Protein AF-G0R3N5-F1 (afdb_monomer_lite)

Secondary structure (DSSP, 8-state):
--HHHHHHHHHTT--GGGGSPPPHHHHHHHHHHHH--SS--HHHHHHHHHHHHHHHHHHHHHHHHHHHHHHHHHH--SS--------------------------HHHHHHHHHHHHHHHHHHHHHHHHHHHHHHHHHHHHHHHHHHHHHHHHHHHHHHHHHHHHHHHHHHHHHHTTT-

pLDDT: mean 74.97, std 17.12, range [34.03, 95.25]

Organism: Ichthyophthirius multifiliis (NCBI:txid5932)

Sequence (179 aa):
MSPKSIEACRRLGFRAYELKKKSNQDIIQMMRQKDNQANPDQETLQMFQAHLEERRGQKIIQVQNNNIQIFFSKNNKNKKKVFYLKKGFGFDQSIYTTSQMGSISLVEKEKNMFEKMKKRQEIEIEKMIEFEKITQAIRQQNEIKMQKAYEREQKRQLENKQLKIEVKKHQNIQKKKID

Radius of gyration: 32.5 Å; chains: 1; bounding box: 67×43×110 Å

Foldseek 3Di:
DDPVLQVLCVVVPHGPCLLDQDDLVRLCVVCCVPVVDNDDDPVRSVVSSVVSVVSSVVVVVVSVVVVVVVVVVVVPPPDDDDDPPPPDPDDDDDDDDPDDDPPPDPVNVVVVVVVVVVVVVVVVVVVVVVVVVVVVVVVVVVVVVVVVVVVVVVVVVVVVVVVVVVVVVVVVVVVVVVD

Structure (mmCIF, N/CA/C/O backbone):
data_AF-G0R3N5-F1
#
_entry.id   AF-G0R3N5-F1
#
loop_
_atom_site.group_PDB
_atom_site.id
_atom_site.type_symbol
_atom_site.label_atom_id
_atom_site.label_alt_id
_atom_site.label_comp_id
_atom_site.label_asym_id
_atom_site.label_entity_id
_atom_site.label_seq_id
_atom_site.pdbx_PDB_ins_code
_atom_site.Cartn_x
_atom_site.Cartn_y
_atom_site.Cartn_z
_atom_site.occupancy
_atom_site.B_iso_or_equiv
_atom_site.auth_seq_id
_atom_site.auth_comp_id
_atom_site.auth_asym_id
_atom_site.auth_atom_id
_atom_site.pdbx_PDB_model_num
ATOM 1 N N . MET A 1 1 ? -13.958 7.730 -13.236 1.00 64.81 1 MET A N 1
ATOM 2 C CA . MET A 1 1 ? -12.532 7.697 -13.648 1.00 64.81 1 MET A CA 1
ATOM 3 C C . MET A 1 1 ? -12.219 8.988 -14.366 1.00 64.81 1 MET A C 1
ATOM 5 O O . MET A 1 1 ? -13.097 9.487 -15.055 1.00 64.81 1 MET A O 1
ATOM 9 N N . SER A 1 2 ? -11.010 9.522 -14.206 1.00 73.00 2 SER A N 1
ATOM 10 C CA . SER A 1 2 ? -10.618 10.761 -14.880 1.00 73.00 2 SER A CA 1
ATOM 11 C C . SER A 1 2 ? -10.084 10.481 -16.295 1.00 73.00 2 SER A C 1
ATOM 13 O O . SER A 1 2 ? -9.563 9.392 -16.552 1.00 73.00 2 SER A O 1
ATOM 15 N N . PRO A 1 3 ? -10.132 11.454 -17.222 1.00 76.00 3 PRO A N 1
ATOM 16 C CA . PRO A 1 3 ? -9.546 11.304 -18.559 1.00 76.00 3 PRO A CA 1
ATOM 17 C C . PRO A 1 3 ? -8.058 10.921 -18.523 1.00 76.00 3 PRO A C 1
ATOM 19 O O . PRO A 1 3 ? -7.596 10.092 -19.305 1.00 76.00 3 PRO A O 1
ATOM 22 N N . LYS A 1 4 ? -7.313 11.451 -17.542 1.00 69.31 4 LYS A N 1
ATOM 23 C CA . LYS A 1 4 ? -5.898 11.114 -17.317 1.00 69.31 4 LYS A CA 1
ATOM 24 C C . LYS A 1 4 ? -5.702 9.640 -16.954 1.00 69.31 4 LYS A C 1
ATOM 26 O O . LYS A 1 4 ? -4.771 9.017 -17.456 1.00 69.31 4 LYS A O 1
ATOM 31 N N . SER A 1 5 ? -6.567 9.072 -16.109 1.00 69.12 5 SER A N 1
ATOM 32 C CA . SER A 1 5 ? -6.456 7.662 -15.722 1.00 69.12 5 SER A CA 1
ATOM 33 C C . SER A 1 5 ? -6.806 6.723 -16.880 1.00 69.12 5 SER A C 1
ATOM 35 O O . SER A 1 5 ? -6.214 5.657 -16.999 1.00 69.12 5 SER A O 1
ATOM 37 N N . ILE A 1 6 ? -7.731 7.126 -17.758 1.00 77.88 6 ILE A N 1
ATOM 38 C CA . ILE A 1 6 ? -8.110 6.360 -18.956 1.00 77.88 6 ILE A CA 1
ATOM 39 C C . ILE A 1 6 ? -6.959 6.330 -19.973 1.00 77.88 6 ILE A C 1
ATOM 41 O O . ILE A 1 6 ? -6.606 5.261 -20.468 1.00 77.88 6 ILE A O 1
ATOM 45 N N . GLU A 1 7 ? -6.323 7.473 -20.237 1.00 75.06 7 GLU A N 1
ATOM 46 C CA . GLU A 1 7 ? -5.175 7.548 -21.151 1.00 75.06 7 GLU A CA 1
ATOM 47 C C . GLU A 1 7 ? -3.963 6.759 -20.625 1.00 75.06 7 GLU A C 1
ATOM 49 O O . GLU A 1 7 ? -3.250 6.122 -21.401 1.00 75.06 7 GLU A O 1
ATOM 54 N N . ALA A 1 8 ? -3.755 6.736 -19.304 1.00 70.44 8 ALA A N 1
ATOM 55 C CA . ALA A 1 8 ? -2.741 5.886 -18.682 1.00 70.44 8 ALA A CA 1
ATOM 56 C C . ALA A 1 8 ? -3.020 4.392 -18.920 1.00 70.44 8 ALA A C 1
ATOM 58 O O . ALA A 1 8 ? -2.100 3.655 -19.258 1.00 70.44 8 ALA A O 1
ATOM 59 N N . CYS A 1 9 ? -4.283 3.954 -18.828 1.00 76.25 9 CYS A N 1
ATOM 60 C CA . CYS A 1 9 ? -4.658 2.573 -19.150 1.00 76.25 9 CYS A CA 1
ATOM 61 C C . CYS A 1 9 ? -4.348 2.226 -20.608 1.00 76.25 9 CYS A C 1
ATOM 63 O O . CYS A 1 9 ? -3.711 1.212 -20.892 1.00 76.25 9 CYS A O 1
ATOM 65 N N . ARG A 1 10 ? -4.728 3.123 -21.527 1.00 81.81 10 ARG A N 1
ATOM 66 C CA . ARG A 1 10 ? -4.521 2.947 -22.968 1.00 81.81 10 ARG A CA 1
ATOM 67 C C . ARG A 1 10 ? -3.047 2.745 -23.321 1.00 81.81 10 ARG A C 1
ATOM 69 O O . ARG A 1 10 ? -2.725 1.873 -24.120 1.00 81.81 10 ARG A O 1
ATOM 76 N N . ARG A 1 11 ? -2.148 3.517 -22.705 1.00 76.38 11 ARG A N 1
ATOM 77 C CA . ARG A 1 11 ? -0.692 3.426 -22.933 1.00 76.38 11 ARG A CA 1
ATOM 78 C C . ARG A 1 11 ? -0.078 2.111 -22.471 1.00 76.38 11 ARG A C 1
ATOM 80 O O . ARG A 1 11 ? 0.967 1.726 -22.980 1.00 76.38 11 ARG A O 1
ATOM 87 N N . LEU A 1 12 ? -0.715 1.449 -21.515 1.00 72.19 12 LEU A N 1
ATOM 88 C CA . LEU A 1 12 ? -0.227 0.218 -20.906 1.00 72.19 12 LEU A CA 1
ATOM 89 C C . LEU A 1 12 ? -0.907 -1.031 -21.466 1.00 72.19 12 LEU A C 1
ATOM 91 O O . LEU A 1 12 ? -0.634 -2.138 -21.016 1.00 72.19 12 LEU A O 1
ATOM 95 N N . GLY A 1 13 ? -1.763 -0.855 -22.475 1.00 75.81 13 GLY A N 1
ATOM 96 C CA . GLY A 1 13 ? -2.391 -1.957 -23.194 1.00 75.81 13 GLY A CA 1
ATOM 97 C C . GLY A 1 13 ? -3.554 -2.610 -22.453 1.00 75.81 13 GLY A C 1
ATOM 98 O O . GLY A 1 13 ? -3.981 -3.688 -22.853 1.00 75.81 13 GLY A O 1
ATOM 99 N N . PHE A 1 14 ? -4.094 -1.976 -21.409 1.00 80.75 14 PHE A N 1
ATOM 100 C CA . PHE A 1 14 ? -5.281 -2.466 -20.710 1.00 80.75 14 PHE A CA 1
ATOM 101 C C . PHE A 1 14 ? -6.452 -1.491 -20.800 1.00 80.75 14 PHE A C 1
ATOM 103 O O . PHE A 1 14 ? -6.312 -0.279 -20.977 1.00 80.75 14 PHE A O 1
ATOM 110 N N . ARG A 1 15 ? -7.657 -2.044 -20.702 1.00 82.56 15 ARG A N 1
ATOM 111 C CA . ARG A 1 15 ? -8.918 -1.317 -20.792 1.00 82.56 15 ARG A CA 1
ATOM 112 C C . ARG A 1 15 ? -9.326 -0.814 -19.412 1.00 82.56 15 ARG A C 1
ATOM 114 O O . ARG A 1 15 ? 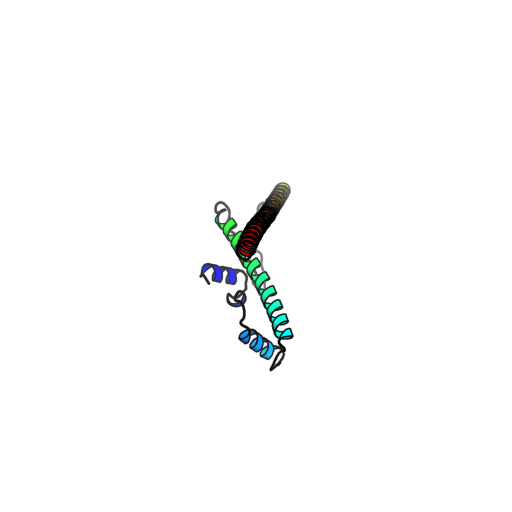-9.176 -1.497 -18.405 1.00 82.56 15 ARG A O 1
ATOM 121 N N . ALA A 1 16 ? -9.920 0.376 -19.359 1.00 80.88 16 ALA A N 1
ATOM 122 C CA . ALA A 1 16 ? -10.287 1.027 -18.099 1.00 80.88 16 ALA A CA 1
ATOM 123 C C . ALA A 1 16 ? -11.226 0.184 -17.208 1.00 80.88 16 ALA A C 1
ATOM 125 O O . ALA A 1 16 ? -11.174 0.282 -15.983 1.00 80.88 16 ALA A O 1
ATOM 126 N N . TYR A 1 17 ? -12.073 -0.673 -17.791 1.00 83.00 17 TYR A N 1
ATOM 127 C CA . TYR A 1 17 ? -12.949 -1.551 -17.010 1.00 83.00 17 TYR A CA 1
ATOM 128 C C . TYR A 1 17 ? -12.195 -2.652 -16.253 1.00 83.00 17 TYR A C 1
ATOM 130 O O . TYR A 1 17 ? -12.759 -3.224 -15.327 1.00 83.00 17 TYR A O 1
ATOM 138 N N . GLU A 1 18 ? -10.947 -2.959 -16.619 1.00 79.88 18 GLU A N 1
ATOM 139 C CA . GLU A 1 18 ? -10.138 -3.998 -15.968 1.00 79.88 18 GLU A CA 1
ATOM 140 C C . GLU A 1 18 ? -9.604 -3.562 -14.600 1.00 79.88 18 GLU A C 1
ATOM 142 O O . GLU A 1 18 ? -9.180 -4.399 -13.811 1.00 79.88 18 GLU A O 1
ATOM 147 N N . LEU A 1 19 ? -9.646 -2.261 -14.303 1.00 81.31 19 LEU A N 1
ATOM 148 C CA . LEU A 1 19 ? -9.305 -1.712 -12.987 1.00 81.31 19 LEU A CA 1
ATOM 149 C C . LEU A 1 19 ? -10.533 -1.570 -12.078 1.00 81.31 19 LEU A C 1
ATOM 151 O O . LEU A 1 19 ? -10.404 -1.299 -10.879 1.00 81.31 19 LEU A O 1
ATOM 155 N N . LYS A 1 20 ? -11.739 -1.719 -12.639 1.00 84.12 20 LYS A N 1
ATOM 156 C CA . LYS A 1 20 ? -12.978 -1.682 -11.864 1.00 84.12 20 LYS A CA 1
ATOM 157 C C . LYS A 1 20 ? -13.183 -3.028 -11.180 1.00 84.12 20 LYS A C 1
ATOM 159 O O . LYS A 1 20 ? -13.025 -4.076 -11.802 1.00 84.12 20 LYS A O 1
ATOM 164 N N . LYS A 1 21 ? -13.561 -2.975 -9.903 1.00 86.44 21 LYS A N 1
ATOM 165 C CA . LYS A 1 21 ? -14.036 -4.146 -9.168 1.00 86.44 21 LYS A CA 1
ATOM 166 C C . LYS A 1 21 ? -15.259 -4.719 -9.885 1.00 86.44 21 LYS A C 1
ATOM 168 O O . LYS A 1 21 ? -16.131 -3.957 -10.305 1.00 86.44 21 LYS A O 1
ATOM 173 N N . LYS A 1 22 ? -15.286 -6.039 -10.055 1.00 87.06 22 LYS A N 1
ATOM 174 C CA . LYS A 1 22 ? -16.423 -6.758 -10.636 1.00 87.06 22 LYS A CA 1
ATOM 175 C C . LYS A 1 22 ? -17.469 -7.014 -9.561 1.00 87.06 22 LYS A C 1
ATOM 177 O O . LYS A 1 22 ? -17.114 -7.293 -8.414 1.00 87.06 22 LYS A O 1
ATOM 182 N N . SER A 1 23 ? -18.740 -6.874 -9.923 1.00 88.00 23 SER A N 1
ATOM 183 C CA . SER A 1 23 ? -19.834 -7.243 -9.029 1.00 88.00 23 SER A CA 1
ATOM 184 C C . SER A 1 23 ? -19.968 -8.765 -8.960 1.00 88.00 23 SER A C 1
ATOM 186 O O . SER A 1 23 ? -19.518 -9.474 -9.860 1.00 88.00 23 SER A O 1
ATOM 188 N N . ASN A 1 24 ? -20.619 -9.280 -7.916 1.00 84.00 24 ASN A N 1
ATOM 189 C CA . ASN A 1 24 ? -20.866 -10.719 -7.810 1.00 84.00 24 ASN A CA 1
ATOM 190 C C . ASN A 1 24 ? -21.720 -11.232 -8.984 1.00 84.00 24 ASN A C 1
ATOM 192 O O . ASN A 1 24 ? -21.485 -12.334 -9.464 1.00 84.00 24 ASN A O 1
ATOM 196 N N . GLN A 1 25 ? -22.646 -10.417 -9.502 1.00 86.00 25 GLN A N 1
ATOM 197 C CA . GLN A 1 25 ? -23.442 -10.757 -10.686 1.00 86.00 25 GLN A CA 1
ATOM 198 C C . GLN A 1 25 ? -22.573 -10.894 -11.944 1.00 86.00 25 GLN A C 1
ATOM 200 O O . GLN A 1 25 ? -22.713 -11.876 -12.672 1.00 86.00 25 GLN A O 1
ATOM 205 N N . ASP A 1 26 ? -21.624 -9.974 -12.157 1.00 86.31 26 ASP A N 1
ATOM 206 C CA . ASP A 1 26 ? -20.674 -10.066 -13.276 1.00 86.31 26 ASP A CA 1
ATOM 207 C C . ASP A 1 26 ? -19.811 -11.329 -13.169 1.00 86.31 26 ASP A C 1
ATOM 209 O O . ASP A 1 26 ? -19.530 -11.982 -14.171 1.00 86.31 26 ASP A O 1
ATOM 213 N N . ILE A 1 27 ? -19.385 -11.676 -11.951 1.00 85.06 27 ILE A N 1
ATOM 214 C CA . ILE A 1 27 ? -18.553 -12.855 -11.687 1.00 85.06 27 ILE A CA 1
ATOM 215 C C . ILE A 1 27 ? -19.330 -14.136 -12.003 1.00 85.06 27 ILE A C 1
ATOM 217 O O . ILE A 1 27 ? -18.820 -14.981 -12.735 1.00 85.06 27 ILE A O 1
ATOM 221 N N . ILE A 1 28 ? -20.579 -14.246 -11.542 1.00 85.25 28 ILE A N 1
ATOM 222 C CA . ILE A 1 28 ? -21.460 -15.384 -11.853 1.00 85.25 28 ILE A CA 1
ATOM 223 C C . ILE A 1 28 ? -21.659 -15.506 -13.365 1.00 85.25 28 ILE A C 1
ATOM 225 O O . ILE A 1 28 ? -21.568 -16.601 -13.915 1.00 85.25 28 ILE A O 1
ATOM 229 N N . GLN A 1 29 ? -21.886 -14.390 -14.062 1.00 85.94 29 GLN A N 1
ATOM 230 C CA . GLN A 1 29 ? -22.050 -14.395 -15.515 1.00 85.94 29 GLN A CA 1
ATOM 231 C C . GLN A 1 29 ? -20.768 -14.831 -16.241 1.00 85.94 29 GLN A C 1
ATOM 233 O O . GLN A 1 29 ? -20.837 -15.608 -17.192 1.00 85.94 29 GLN A O 1
ATOM 238 N N . MET A 1 30 ? -19.597 -14.384 -15.780 1.00 83.88 30 MET A N 1
ATOM 239 C CA . MET A 1 30 ? -18.304 -14.800 -16.331 1.00 83.88 30 MET A CA 1
ATOM 240 C C . MET A 1 30 ? -18.031 -16.293 -16.111 1.00 83.88 30 MET A C 1
ATOM 242 O O . MET A 1 30 ? -17.522 -16.947 -17.019 1.00 83.88 30 MET A O 1
ATOM 246 N N . MET A 1 31 ? -18.380 -16.837 -14.942 1.00 81.56 31 MET A N 1
ATOM 247 C CA . MET A 1 31 ? -18.241 -18.269 -14.642 1.00 81.56 31 MET A CA 1
ATOM 248 C C . MET A 1 31 ? -19.206 -19.115 -15.477 1.00 81.56 31 MET A C 1
ATOM 250 O O . MET A 1 31 ? -18.799 -20.123 -16.048 1.00 81.56 31 MET A O 1
ATOM 254 N N . ARG A 1 32 ? -20.453 -18.655 -15.656 1.00 84.12 32 ARG A N 1
ATOM 255 C CA . ARG A 1 32 ? -21.426 -19.282 -16.566 1.00 84.12 32 ARG A CA 1
ATOM 256 C C . ARG A 1 32 ? -20.914 -19.349 -18.004 1.00 84.12 32 ARG A C 1
ATOM 258 O O . ARG A 1 32 ? -21.099 -20.362 -18.659 1.00 84.12 32 ARG A O 1
ATOM 265 N N . GLN A 1 33 ? -20.266 -18.289 -18.489 1.00 80.94 33 GLN A N 1
ATOM 266 C CA . GLN A 1 33 ? -19.740 -18.228 -19.858 1.00 80.94 33 GLN A CA 1
ATOM 267 C C . GLN A 1 33 ? -18.476 -19.067 -20.076 1.00 80.94 33 GLN A C 1
ATOM 269 O O . GLN A 1 33 ? -18.242 -19.516 -21.194 1.00 80.94 33 GLN A O 1
ATOM 274 N N . LYS A 1 34 ? -17.636 -19.231 -19.048 1.00 78.31 34 LYS A N 1
ATOM 275 C CA . LYS A 1 34 ? -16.376 -19.979 -19.154 1.00 78.31 34 LYS A CA 1
ATOM 276 C C . LYS A 1 34 ? -16.535 -21.468 -18.884 1.00 78.31 34 LYS A C 1
ATOM 278 O O . LYS A 1 34 ? -16.012 -22.269 -19.648 1.00 78.31 34 LYS A O 1
ATOM 283 N N . ASP A 1 35 ? -17.242 -21.802 -17.811 1.00 74.19 35 ASP A N 1
ATOM 284 C CA . ASP A 1 35 ? -17.246 -23.149 -17.239 1.00 74.19 35 ASP A CA 1
ATOM 285 C C . ASP A 1 35 ? -18.640 -23.797 -17.300 1.00 74.19 35 ASP A C 1
ATOM 287 O O . ASP A 1 35 ? -18.846 -24.873 -16.748 1.00 74.19 35 ASP A O 1
ATOM 291 N N . ASN A 1 36 ? -19.621 -23.141 -17.945 1.00 75.88 36 ASN A N 1
ATOM 292 C CA . ASN A 1 36 ? -21.027 -23.568 -18.018 1.00 75.88 36 ASN A CA 1
ATOM 293 C C . ASN A 1 36 ? -21.669 -23.873 -16.648 1.00 75.88 36 ASN A C 1
ATOM 295 O O . ASN A 1 36 ? -22.704 -24.535 -16.568 1.00 75.88 36 ASN A O 1
ATOM 299 N N . GLN A 1 37 ? -21.096 -23.364 -15.552 1.00 69.88 37 GLN A N 1
ATOM 300 C CA . GLN A 1 37 ? -21.645 -23.554 -14.214 1.00 69.88 37 GLN A CA 1
ATOM 301 C C . GLN A 1 37 ? -22.863 -22.656 -14.008 1.00 69.88 37 GLN A C 1
ATOM 303 O O . GLN A 1 37 ? -22.738 -21.445 -13.830 1.00 69.88 37 GLN A O 1
ATOM 308 N N . ALA A 1 38 ? -24.057 -23.251 -14.010 1.00 67.06 38 ALA A N 1
ATOM 309 C CA . ALA A 1 38 ? -25.304 -22.519 -13.820 1.00 67.06 38 ALA A CA 1
ATOM 310 C C . ALA A 1 38 ? -25.395 -21.877 -12.422 1.00 67.06 38 ALA A C 1
ATOM 312 O O . ALA A 1 38 ? -25.830 -20.729 -12.318 1.00 67.06 38 ALA A O 1
ATOM 313 N N . ASN A 1 39 ? -24.926 -22.566 -11.377 1.00 75.69 39 ASN A N 1
ATOM 314 C CA . ASN A 1 39 ? -24.974 -22.114 -9.984 1.00 75.69 39 ASN A CA 1
ATOM 315 C C . ASN A 1 39 ? -23.648 -22.448 -9.273 1.00 75.69 39 ASN A C 1
ATOM 317 O O . ASN A 1 39 ? -23.505 -23.565 -8.788 1.00 75.69 39 ASN A O 1
ATOM 321 N N . PRO A 1 40 ? -22.664 -21.531 -9.257 1.00 75.00 40 PRO A N 1
ATOM 322 C CA . PRO A 1 40 ? -21.420 -21.747 -8.525 1.00 75.00 40 PRO A CA 1
ATOM 323 C C . PRO A 1 40 ? -21.660 -21.664 -7.012 1.00 75.00 40 PRO A C 1
ATOM 325 O O . PRO A 1 40 ? -22.367 -20.766 -6.543 1.00 75.00 40 PRO A O 1
ATOM 328 N N . ASP A 1 41 ? -21.032 -22.564 -6.257 1.00 83.75 41 ASP A N 1
ATOM 329 C CA . ASP A 1 41 ? -21.070 -22.542 -4.796 1.00 83.75 41 ASP A CA 1
ATOM 330 C C . ASP A 1 41 ? -20.420 -21.264 -4.244 1.00 83.75 41 ASP A C 1
ATOM 332 O O . ASP A 1 41 ? -19.543 -20.647 -4.862 1.00 83.75 41 ASP A O 1
ATOM 336 N N . GLN A 1 42 ? -20.842 -20.854 -3.044 1.00 83.12 42 GLN A N 1
ATOM 337 C CA . GLN A 1 42 ? -20.391 -19.607 -2.419 1.00 83.12 42 GLN A CA 1
ATOM 338 C C . GLN A 1 42 ? -18.867 -19.564 -2.217 1.00 83.12 42 GLN A C 1
ATOM 340 O O . GLN A 1 42 ? -18.262 -18.498 -2.344 1.00 83.12 42 GLN A O 1
ATOM 345 N N . GLU A 1 43 ? -18.241 -20.708 -1.943 1.00 85.31 43 GLU A N 1
ATOM 346 C CA . GLU A 1 43 ? -16.790 -20.829 -1.786 1.00 85.31 43 GLU A CA 1
ATOM 347 C C . GLU A 1 43 ? -16.053 -20.639 -3.121 1.00 85.31 43 GLU A C 1
ATOM 349 O O . GLU A 1 43 ? -15.094 -19.868 -3.209 1.00 85.31 43 GLU A O 1
ATOM 354 N N . THR A 1 44 ? -16.553 -21.247 -4.202 1.00 83.12 44 THR A N 1
ATOM 355 C CA . THR A 1 44 ? -16.001 -21.074 -5.553 1.00 83.12 44 THR A CA 1
ATOM 356 C C . THR A 1 44 ? -16.105 -19.621 -6.009 1.00 83.12 44 THR A C 1
ATOM 358 O O . THR A 1 44 ? -15.159 -19.071 -6.578 1.00 83.12 44 THR A O 1
ATOM 361 N N . LEU A 1 45 ? -17.226 -18.965 -5.700 1.00 82.94 45 LEU A N 1
ATOM 362 C CA . LEU A 1 45 ? -17.437 -17.554 -6.001 1.00 82.94 45 LEU A CA 1
ATOM 363 C C . LEU A 1 45 ? -16.429 -16.654 -5.270 1.00 82.94 45 LEU A C 1
ATOM 365 O O . LEU A 1 45 ? -15.880 -15.729 -5.873 1.00 82.94 45 LEU A O 1
ATOM 369 N N . GLN A 1 46 ? -16.143 -16.941 -3.996 1.00 84.88 46 GLN A N 1
ATOM 370 C CA . GLN A 1 46 ? -15.148 -16.204 -3.213 1.00 84.88 46 GLN A CA 1
ATOM 371 C C . GLN A 1 46 ? -13.726 -16.406 -3.741 1.00 84.88 46 GLN A C 1
ATOM 373 O O . GLN A 1 46 ? -12.997 -15.425 -3.899 1.00 84.88 46 GLN A O 1
ATOM 378 N N . MET A 1 47 ? -13.337 -17.640 -4.078 1.00 84.62 47 MET A N 1
ATOM 379 C CA . MET A 1 47 ? -12.023 -17.917 -4.672 1.00 84.62 47 MET A CA 1
ATOM 380 C C . MET A 1 47 ? -11.835 -17.180 -6.001 1.00 84.62 47 MET A C 1
ATOM 382 O O . MET A 1 47 ? -10.810 -16.532 -6.228 1.00 84.62 47 MET A O 1
ATOM 386 N N . PHE A 1 48 ? -12.845 -17.219 -6.872 1.00 85.94 48 PHE A N 1
ATOM 387 C CA . PHE A 1 48 ? -12.783 -16.545 -8.165 1.00 85.94 48 PHE A CA 1
ATOM 388 C C . PHE A 1 48 ? -12.748 -15.020 -8.007 1.00 85.94 48 PHE A C 1
ATOM 390 O O . PHE A 1 48 ? -12.000 -14.326 -8.700 1.00 85.94 48 PHE A O 1
ATOM 397 N N . GLN A 1 49 ? -13.508 -14.488 -7.047 1.00 86.88 49 GLN A N 1
ATOM 398 C CA . GLN A 1 49 ? -13.466 -13.077 -6.685 1.00 86.88 49 GLN A CA 1
ATOM 399 C C . GLN A 1 49 ? -12.080 -12.658 -6.179 1.00 86.88 49 GLN A C 1
ATOM 401 O O . GLN A 1 49 ? -11.567 -11.630 -6.622 1.00 86.88 49 GLN A O 1
ATOM 406 N N . ALA A 1 50 ? -11.458 -13.450 -5.303 1.00 83.94 50 ALA A N 1
ATOM 407 C CA . ALA A 1 50 ? -10.117 -13.187 -4.789 1.00 83.94 50 ALA A CA 1
ATOM 408 C C . ALA A 1 50 ? -9.076 -13.157 -5.919 1.00 83.94 50 ALA A C 1
ATOM 410 O O . ALA A 1 50 ? -8.298 -12.208 -6.011 1.00 83.94 50 ALA A O 1
ATOM 411 N N . HIS A 1 51 ? -9.128 -14.118 -6.845 1.00 87.75 51 HIS A N 1
ATOM 412 C CA . HIS A 1 51 ? -8.234 -14.154 -8.004 1.00 87.75 51 HIS A CA 1
ATOM 413 C C . HIS A 1 51 ? -8.397 -12.927 -8.923 1.00 87.75 51 HIS A C 1
ATOM 415 O O . HIS A 1 51 ? -7.419 -12.340 -9.400 1.00 87.75 51 HIS A O 1
ATOM 421 N N . LEU A 1 52 ? -9.641 -12.501 -9.173 1.00 86.75 52 LEU A N 1
ATOM 422 C CA . LEU A 1 52 ? -9.914 -11.302 -9.968 1.00 86.75 52 LEU A CA 1
ATOM 423 C C . LEU A 1 52 ? -9.431 -10.026 -9.267 1.00 86.75 52 LEU A C 1
ATOM 425 O O . LEU A 1 52 ? -8.891 -9.138 -9.933 1.00 86.75 52 LEU A O 1
ATOM 429 N N . GLU A 1 53 ? -9.589 -9.932 -7.946 1.00 86.06 53 GLU A N 1
ATOM 430 C CA . GLU A 1 53 ? -9.077 -8.815 -7.145 1.00 86.06 53 GLU A CA 1
ATOM 431 C C . GLU A 1 53 ? -7.547 -8.773 -7.121 1.00 86.06 53 GLU A C 1
ATOM 433 O O . GLU A 1 53 ? -6.967 -7.696 -7.270 1.00 86.06 53 GLU A O 1
ATOM 438 N N . GLU A 1 54 ? -6.882 -9.924 -7.038 1.00 87.12 54 GLU A N 1
ATOM 439 C CA . GLU A 1 54 ? -5.424 -10.018 -7.112 1.00 87.12 54 GLU A CA 1
ATOM 440 C C . GLU A 1 54 ? -4.901 -9.512 -8.467 1.00 87.12 54 GLU A C 1
ATOM 442 O O . GLU A 1 54 ? -4.060 -8.606 -8.525 1.00 87.12 54 GLU A O 1
ATOM 447 N N . ARG A 1 55 ? -5.464 -10.003 -9.584 1.00 85.12 55 ARG A N 1
ATOM 448 C CA . ARG A 1 55 ? -5.105 -9.523 -10.933 1.00 85.12 55 ARG A CA 1
ATOM 449 C C . ARG A 1 55 ? -5.395 -8.034 -11.114 1.00 85.12 55 ARG A C 1
ATOM 451 O O . ARG A 1 55 ? -4.640 -7.336 -11.798 1.00 85.12 55 ARG A O 1
ATOM 458 N N . ARG A 1 56 ? -6.484 -7.534 -10.525 1.00 85.69 56 ARG A N 1
ATOM 459 C CA . ARG A 1 56 ? -6.830 -6.106 -10.533 1.00 85.69 56 ARG A CA 1
ATOM 460 C C . ARG A 1 56 ? -5.784 -5.290 -9.777 1.00 85.69 56 ARG A C 1
ATOM 462 O O . ARG A 1 56 ? -5.330 -4.272 -10.299 1.00 85.69 56 ARG A O 1
ATOM 469 N N . GLY A 1 57 ? -5.362 -5.753 -8.601 1.00 83.50 57 GLY A N 1
ATOM 470 C CA . GLY A 1 57 ? -4.314 -5.131 -7.792 1.00 83.50 57 GLY A CA 1
ATOM 471 C C . GLY A 1 57 ? -2.994 -5.003 -8.552 1.00 83.50 57 GLY A C 1
ATOM 472 O O . GLY A 1 57 ? -2.443 -3.905 -8.647 1.00 83.50 57 GLY A O 1
ATOM 473 N N . GLN A 1 58 ? -2.544 -6.081 -9.201 1.00 83.56 58 GLN A N 1
ATOM 474 C CA . GLN A 1 58 ? -1.330 -6.071 -10.027 1.00 83.56 58 GLN A CA 1
ATOM 475 C C . GLN A 1 58 ? -1.398 -5.019 -11.148 1.00 83.56 58 GLN A C 1
ATOM 477 O O . GLN A 1 58 ? -0.450 -4.259 -11.356 1.00 83.56 58 GLN A O 1
ATOM 482 N N . LYS A 1 59 ? -2.539 -4.915 -11.842 1.00 81.31 59 LYS A N 1
ATOM 483 C CA . LYS A 1 59 ? -2.743 -3.912 -12.903 1.00 81.31 59 LYS A CA 1
ATOM 484 C C . LYS A 1 59 ? -2.769 -2.482 -12.360 1.00 81.31 59 LYS A C 1
ATOM 486 O O . LYS A 1 59 ? -2.194 -1.590 -12.980 1.00 81.31 59 LYS A O 1
ATOM 491 N N . ILE A 1 60 ? -3.387 -2.246 -11.200 1.00 81.06 60 ILE A N 1
ATOM 492 C CA . ILE A 1 60 ? -3.391 -0.926 -10.546 1.00 81.06 60 ILE A CA 1
ATOM 493 C C . ILE A 1 60 ? -1.960 -0.485 -10.216 1.00 81.06 60 ILE A C 1
ATOM 495 O O . ILE A 1 60 ? -1.586 0.648 -10.524 1.00 81.06 60 ILE A O 1
ATOM 499 N N . ILE A 1 61 ? -1.141 -1.386 -9.668 1.00 80.75 61 ILE A N 1
ATOM 500 C CA . ILE A 1 61 ? 0.268 -1.110 -9.354 1.00 80.75 61 ILE A CA 1
ATOM 501 C C . ILE A 1 61 ? 1.049 -0.760 -10.630 1.00 80.75 61 ILE A C 1
ATOM 503 O O . ILE A 1 61 ? 1.803 0.214 -10.655 1.00 80.75 61 ILE A O 1
ATOM 507 N N . GLN A 1 62 ? 0.822 -1.484 -11.732 1.00 75.44 62 GLN A N 1
ATOM 508 C CA . GLN A 1 62 ? 1.437 -1.168 -13.027 1.00 75.44 62 GLN A CA 1
ATOM 509 C C . GLN A 1 62 ? 1.045 0.227 -13.544 1.00 75.44 62 GLN A C 1
ATOM 511 O O . GLN A 1 62 ? 1.904 0.942 -14.067 1.00 75.44 62 GLN A O 1
ATOM 516 N N . VAL A 1 63 ? -0.215 0.652 -13.375 1.00 75.94 63 VAL A N 1
ATOM 517 C CA . VAL A 1 63 ? -0.651 2.025 -13.708 1.00 75.94 63 VAL A CA 1
ATOM 518 C C . VAL A 1 63 ? 0.082 3.058 -12.873 1.00 75.94 63 VAL A C 1
ATOM 520 O O . VAL A 1 63 ? 0.574 4.049 -13.412 1.00 75.94 63 VAL A O 1
ATOM 523 N N . GLN A 1 64 ? 0.130 2.849 -11.559 1.00 74.94 64 GLN A N 1
ATOM 524 C CA . GLN A 1 64 ? 0.746 3.787 -10.627 1.00 74.94 64 GLN A CA 1
ATOM 525 C C . GLN A 1 64 ? 2.235 3.954 -10.934 1.00 74.94 64 GLN A C 1
ATOM 527 O O . GLN A 1 64 ? 2.685 5.081 -11.134 1.00 74.94 64 GLN A O 1
ATOM 532 N N . ASN A 1 65 ? 2.966 2.853 -11.114 1.00 71.56 65 ASN A N 1
ATOM 533 C CA . ASN A 1 65 ? 4.389 2.877 -11.455 1.00 71.56 65 ASN A CA 1
ATOM 534 C C . ASN A 1 65 ? 4.675 3.622 -12.768 1.00 71.56 65 ASN A C 1
ATOM 536 O O . ASN A 1 65 ? 5.629 4.394 -12.855 1.00 71.56 65 ASN A O 1
ATOM 540 N N . ASN A 1 66 ? 3.832 3.450 -13.787 1.00 66.56 66 ASN A N 1
ATOM 541 C CA . ASN A 1 66 ? 3.994 4.164 -15.054 1.00 66.56 66 ASN A CA 1
ATOM 542 C C . ASN A 1 66 ? 3.612 5.642 -14.963 1.00 66.56 66 ASN A C 1
ATOM 544 O O . ASN A 1 66 ? 4.274 6.483 -15.569 1.00 66.56 66 ASN A O 1
ATOM 548 N N . ASN A 1 67 ? 2.588 5.990 -14.185 1.00 63.50 67 ASN A N 1
ATOM 549 C CA . ASN A 1 67 ? 2.261 7.391 -13.924 1.00 63.50 67 ASN A CA 1
ATOM 550 C C . ASN A 1 67 ? 3.401 8.100 -13.188 1.00 63.50 67 ASN A C 1
ATOM 552 O O . ASN A 1 67 ? 3.715 9.239 -13.529 1.00 63.50 67 ASN A O 1
ATOM 556 N N . ILE A 1 68 ? 4.057 7.410 -12.253 1.00 60.34 68 ILE A N 1
ATOM 557 C CA . ILE A 1 68 ? 5.253 7.892 -11.560 1.00 60.34 68 ILE A CA 1
ATOM 558 C C . ILE A 1 68 ? 6.402 8.103 -12.564 1.00 60.34 68 ILE A C 1
ATOM 560 O O . ILE A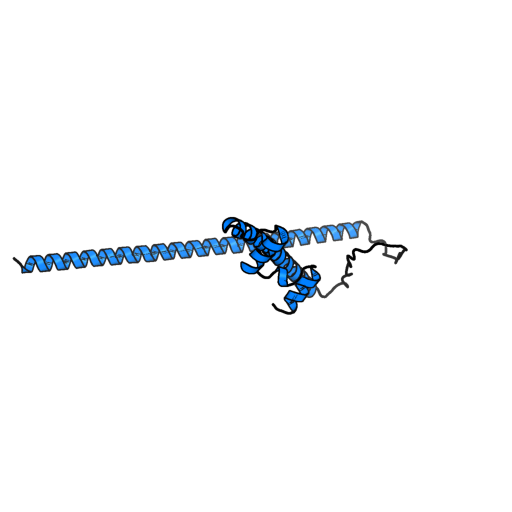 1 68 ? 6.960 9.199 -12.624 1.00 60.34 68 ILE A O 1
ATOM 564 N N . GLN A 1 69 ? 6.699 7.134 -13.440 1.00 59.31 69 GLN A N 1
ATOM 565 C CA . GLN A 1 69 ? 7.716 7.310 -14.494 1.00 59.31 69 GLN A CA 1
ATOM 566 C C . GLN A 1 69 ? 7.408 8.485 -15.438 1.00 59.31 69 GLN A C 1
ATOM 568 O O . GLN A 1 69 ? 8.301 9.262 -15.778 1.00 59.31 69 GLN A O 1
ATOM 573 N N . ILE A 1 70 ? 6.147 8.656 -15.848 1.00 58.22 70 ILE A N 1
ATOM 574 C CA . ILE A 1 70 ? 5.725 9.765 -16.715 1.00 58.22 70 ILE A CA 1
ATOM 575 C C . ILE A 1 70 ? 5.831 11.110 -15.983 1.00 58.22 70 ILE A C 1
ATOM 577 O O . ILE A 1 70 ? 6.208 12.105 -16.603 1.00 58.22 70 ILE A O 1
ATOM 581 N N . PHE A 1 71 ? 5.506 11.162 -14.689 1.00 55.84 71 PHE A N 1
ATOM 582 C CA . PHE A 1 71 ? 5.639 12.365 -13.867 1.00 55.84 71 PHE A CA 1
ATOM 583 C C . PHE A 1 71 ? 7.107 12.804 -13.767 1.00 55.84 71 PHE A C 1
ATOM 585 O O . PHE A 1 71 ? 7.429 13.947 -14.098 1.00 55.84 71 PHE A O 1
ATOM 592 N N . PHE A 1 72 ? 8.017 11.874 -13.466 1.00 49.66 72 PHE A N 1
ATOM 593 C CA . PHE A 1 72 ? 9.457 12.146 -13.446 1.00 49.66 72 PHE A CA 1
ATOM 594 C C . PHE A 1 72 ? 10.025 12.493 -14.832 1.00 49.66 72 PHE A C 1
ATOM 596 O O . PHE A 1 72 ? 10.874 13.377 -14.953 1.00 49.66 72 PHE A O 1
ATOM 603 N N . SER A 1 73 ? 9.513 11.883 -15.907 1.00 50.59 73 SER A N 1
ATOM 604 C CA . SER A 1 73 ? 9.907 12.225 -17.281 1.00 50.59 73 SER A CA 1
ATOM 605 C C . SER A 1 73 ? 9.415 13.610 -17.723 1.00 50.59 73 SER A C 1
ATOM 607 O O . SER A 1 73 ? 10.056 14.232 -18.567 1.00 50.59 73 SER A O 1
ATOM 609 N N . LYS A 1 74 ? 8.296 14.112 -17.181 1.00 50.47 74 LYS A N 1
ATOM 610 C CA . LYS A 1 74 ? 7.760 15.447 -17.500 1.00 50.47 74 LYS A CA 1
ATOM 611 C C . LYS A 1 74 ? 8.431 16.579 -16.720 1.00 50.47 74 LYS A C 1
ATOM 613 O O . LYS A 1 74 ? 8.440 17.695 -17.234 1.00 50.47 74 LYS A O 1
ATOM 618 N N . ASN A 1 75 ? 9.005 16.298 -15.550 1.00 47.41 75 ASN A N 1
ATOM 619 C CA . ASN A 1 75 ? 9.798 17.272 -14.791 1.00 47.41 75 ASN A CA 1
ATOM 620 C C . ASN A 1 75 ? 11.247 17.388 -15.306 1.00 47.41 75 ASN A C 1
ATOM 622 O O . ASN A 1 75 ? 11.874 18.424 -15.133 1.00 47.41 75 ASN A O 1
ATOM 626 N N . ASN A 1 76 ? 11.747 16.393 -16.049 1.00 47.12 76 ASN A N 1
ATOM 627 C CA . ASN A 1 76 ? 13.041 16.435 -16.747 1.00 47.12 76 ASN A CA 1
ATOM 628 C C . ASN A 1 76 ? 12.930 16.959 -18.194 1.00 47.12 76 ASN A C 1
ATOM 630 O O . ASN A 1 76 ? 13.478 16.390 -19.138 1.00 47.12 76 ASN A O 1
ATOM 634 N N . LYS A 1 77 ? 12.215 18.069 -18.399 1.00 47.53 77 LYS A N 1
ATOM 635 C CA . LYS A 1 77 ? 11.998 18.670 -19.731 1.00 47.53 77 LYS A CA 1
ATOM 636 C C . LYS A 1 77 ? 13.187 19.434 -20.319 1.00 47.53 77 LYS A C 1
ATOM 638 O O . LYS A 1 77 ? 13.020 20.098 -21.330 1.00 47.53 77 LYS A O 1
ATOM 643 N N . ASN A 1 78 ? 14.390 19.258 -19.783 1.00 43.97 78 ASN A N 1
ATOM 644 C CA . ASN A 1 78 ? 15.622 19.661 -20.452 1.00 43.97 78 ASN A CA 1
ATOM 645 C C . ASN A 1 78 ? 16.512 18.439 -20.659 1.00 43.97 78 ASN A C 1
ATOM 647 O O . ASN A 1 78 ? 17.509 18.278 -19.961 1.00 43.97 78 ASN A O 1
ATOM 651 N N . LYS A 1 79 ? 16.140 17.576 -21.612 1.00 46.50 79 LYS A N 1
ATOM 652 C CA . LYS A 1 79 ? 17.033 16.991 -22.632 1.00 46.50 79 LYS A CA 1
ATOM 653 C C . LYS A 1 79 ? 16.389 15.755 -23.272 1.00 46.50 79 LYS A C 1
ATOM 655 O O . LYS A 1 79 ? 16.154 14.744 -22.625 1.00 46.50 79 LYS A O 1
ATOM 660 N N . LYS A 1 80 ? 16.278 15.852 -24.600 1.00 44.50 80 LYS A N 1
ATOM 661 C CA . LYS A 1 80 ? 16.153 14.781 -25.602 1.00 44.50 80 LYS A CA 1
ATOM 662 C C . LYS A 1 80 ? 14.746 14.217 -25.843 1.00 44.50 80 LYS A C 1
ATOM 664 O O . LYS A 1 80 ? 14.093 13.650 -24.976 1.00 44.50 80 LYS A O 1
ATOM 669 N N . LYS A 1 81 ? 14.331 14.368 -27.110 1.00 42.91 81 LYS A N 1
ATOM 670 C CA . LYS A 1 81 ? 13.202 13.697 -27.763 1.00 42.91 81 LYS A CA 1
ATOM 671 C C . LYS A 1 81 ? 13.250 12.204 -27.430 1.00 42.91 81 LYS A C 1
ATOM 673 O O . LYS A 1 81 ? 14.167 11.503 -27.850 1.00 42.91 81 LYS A O 1
ATOM 678 N N . VAL A 1 82 ? 12.270 11.739 -26.665 1.00 43.06 82 VAL A N 1
ATOM 679 C CA . VAL A 1 82 ? 12.073 10.319 -26.381 1.00 43.06 82 VAL A CA 1
ATOM 680 C C . VAL A 1 82 ? 11.606 9.659 -27.676 1.00 43.06 82 VAL A C 1
ATOM 68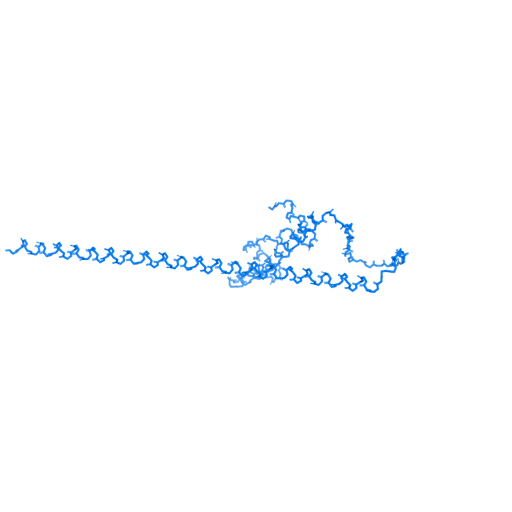2 O O . VAL A 1 82 ? 10.515 9.943 -28.168 1.00 43.06 82 VAL A O 1
ATOM 685 N N . PHE A 1 83 ? 12.465 8.818 -28.250 1.00 40.47 83 PHE A N 1
ATOM 686 C CA . PHE A 1 83 ? 12.109 7.898 -29.324 1.00 40.47 83 PHE A CA 1
ATOM 687 C C . PHE A 1 83 ? 11.023 6.959 -28.787 1.00 40.47 83 PHE A C 1
ATOM 689 O O . PHE A 1 83 ? 11.264 6.175 -27.868 1.00 40.47 83 PHE A O 1
ATOM 696 N N . TYR A 1 84 ? 9.809 7.066 -29.321 1.00 41.34 84 TYR A N 1
ATOM 697 C CA . TYR A 1 84 ? 8.739 6.127 -29.013 1.00 41.34 84 TYR A CA 1
ATOM 698 C C . TYR A 1 84 ? 9.091 4.788 -29.661 1.00 41.34 84 TYR A C 1
ATOM 700 O O . TYR A 1 84 ? 8.955 4.624 -30.872 1.00 41.34 84 TYR A O 1
ATOM 708 N N . LEU A 1 85 ? 9.557 3.828 -28.861 1.00 39.00 85 LEU A N 1
ATOM 709 C CA . LEU A 1 85 ? 9.707 2.445 -29.298 1.00 39.00 85 LEU A CA 1
ATOM 710 C C . LEU A 1 85 ? 8.300 1.858 -29.482 1.00 39.00 85 LEU A C 1
ATOM 712 O O . LEU A 1 85 ? 7.663 1.381 -28.542 1.00 39.00 85 LEU A O 1
ATOM 716 N N . LYS A 1 86 ? 7.782 1.972 -30.704 1.00 41.25 86 LYS A N 1
ATOM 717 C CA . LYS A 1 86 ? 6.515 1.391 -31.144 1.00 41.25 86 LYS A CA 1
ATOM 718 C C . LYS A 1 86 ? 6.705 -0.130 -31.196 1.00 41.25 86 LYS A C 1
ATOM 720 O O . LYS A 1 86 ? 7.177 -0.658 -32.195 1.00 41.25 86 LYS A O 1
ATOM 725 N N . LYS A 1 87 ? 6.374 -0.850 -30.117 1.00 42.62 87 LYS A N 1
ATOM 726 C CA . LYS A 1 87 ? 6.204 -2.313 -30.177 1.00 42.62 87 LYS A CA 1
ATOM 727 C C . LYS A 1 87 ? 4.903 -2.614 -30.925 1.00 42.62 87 LYS A C 1
ATOM 729 O O . LYS A 1 87 ? 3.853 -2.784 -30.315 1.00 42.62 87 LYS A O 1
ATOM 734 N N . GLY A 1 88 ? 4.980 -2.599 -32.252 1.00 37.22 88 GLY A N 1
ATOM 735 C CA . GLY A 1 88 ? 3.993 -3.219 -33.124 1.00 37.22 88 GLY A CA 1
ATOM 736 C C . GLY A 1 88 ? 4.356 -4.688 -33.303 1.00 37.22 88 GLY A C 1
ATOM 737 O O . GLY A 1 88 ? 5.437 -5.001 -33.788 1.00 37.22 88 GLY A O 1
ATOM 738 N N . PHE A 1 89 ? 3.462 -5.574 -32.877 1.00 39.94 89 PHE A N 1
ATOM 739 C CA . PHE A 1 89 ? 3.388 -6.930 -33.406 1.00 39.94 89 PHE A CA 1
ATOM 740 C C . PHE A 1 89 ? 2.904 -6.812 -34.856 1.00 39.94 89 PHE A C 1
ATOM 742 O O . PHE A 1 89 ? 1.807 -6.307 -35.089 1.00 39.94 89 PHE A O 1
ATOM 749 N N . GLY A 1 90 ? 3.731 -7.222 -35.811 1.00 34.84 90 GLY A N 1
ATOM 750 C CA . GLY A 1 90 ? 3.396 -7.207 -37.230 1.00 34.84 90 GLY A CA 1
ATOM 751 C C . GLY A 1 90 ? 4.621 -7.548 -38.063 1.00 34.84 90 GLY A C 1
ATOM 752 O O . GLY A 1 90 ? 5.561 -6.766 -38.132 1.00 34.84 90 GLY A O 1
ATOM 753 N N . PHE A 1 91 ? 4.600 -8.755 -38.611 1.00 36.16 91 PHE A N 1
ATOM 754 C CA . PHE A 1 91 ? 5.497 -9.277 -39.632 1.00 36.16 91 PHE A CA 1
ATOM 755 C C . PHE A 1 91 ? 5.731 -8.261 -40.772 1.00 36.16 91 PHE A C 1
ATOM 757 O O . PHE A 1 91 ? 4.775 -7.650 -41.243 1.00 36.16 91 PHE A O 1
ATOM 764 N N . ASP A 1 92 ? 6.990 -8.169 -41.208 1.00 37.59 92 ASP A N 1
ATOM 765 C CA . ASP A 1 92 ? 7.472 -8.172 -42.603 1.00 37.59 92 ASP A CA 1
ATOM 766 C C . ASP A 1 92 ? 8.392 -7.008 -43.056 1.00 37.59 92 ASP A C 1
ATOM 768 O O . ASP A 1 92 ? 8.108 -5.828 -42.879 1.00 37.59 92 ASP A O 1
ATOM 772 N N . GLN A 1 93 ? 9.518 -7.428 -43.646 1.00 34.03 93 GLN A N 1
ATOM 773 C CA . GLN A 1 93 ? 10.457 -6.759 -44.566 1.00 34.03 93 GLN A CA 1
ATOM 774 C C . GLN A 1 93 ? 11.072 -5.361 -44.281 1.00 34.03 93 GLN A C 1
ATOM 776 O O . GLN A 1 93 ? 10.569 -4.318 -44.674 1.00 34.03 93 GLN A O 1
ATOM 781 N N . SER A 1 94 ? 12.346 -5.418 -43.863 1.00 41.59 94 SER A N 1
ATOM 782 C CA . SER A 1 94 ? 13.517 -4.961 -44.647 1.00 41.59 94 SER A CA 1
ATOM 783 C C . SER A 1 94 ? 13.956 -3.474 -44.721 1.00 41.59 94 SER A C 1
ATOM 785 O O . SER A 1 94 ? 13.173 -2.544 -44.861 1.00 41.59 94 SER A O 1
ATOM 787 N N . ILE A 1 95 ? 15.295 -3.355 -44.771 1.00 38.06 95 ILE A N 1
ATOM 788 C CA . ILE A 1 95 ? 16.152 -2.309 -45.364 1.00 38.06 95 ILE A CA 1
ATOM 789 C C . ILE A 1 95 ? 16.535 -1.114 -44.469 1.00 38.06 95 ILE A C 1
ATOM 791 O O . ILE A 1 95 ? 15.841 -0.114 -44.342 1.00 38.06 95 ILE A O 1
ATOM 795 N N . TYR A 1 96 ? 17.741 -1.246 -43.903 1.00 45.50 96 TYR A N 1
ATOM 796 C CA . TYR A 1 96 ? 18.779 -0.215 -43.788 1.00 45.50 96 TYR A CA 1
ATOM 797 C C . TYR A 1 96 ? 18.324 1.248 -43.662 1.00 45.50 96 TYR A C 1
ATOM 799 O O . TYR A 1 96 ? 18.178 1.967 -44.645 1.00 45.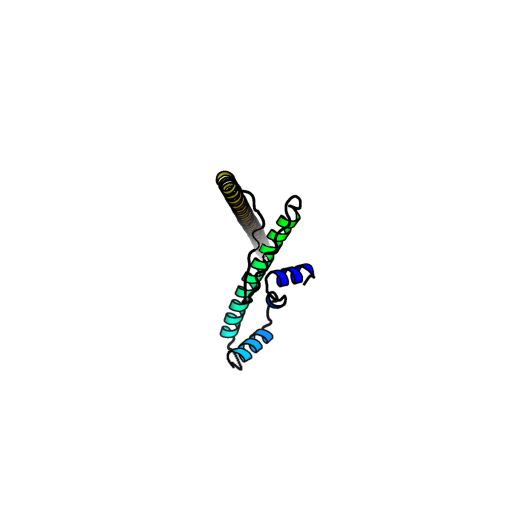50 96 TYR A O 1
ATOM 807 N N . THR A 1 97 ? 18.340 1.750 -42.428 1.00 38.50 97 THR A N 1
ATOM 808 C CA . THR A 1 97 ? 18.685 3.154 -42.171 1.00 38.50 97 THR A CA 1
ATOM 809 C C . THR A 1 97 ? 19.936 3.208 -41.306 1.00 38.50 97 THR A C 1
ATOM 811 O O . THR A 1 97 ? 19.880 3.368 -40.085 1.00 38.50 97 THR A O 1
ATOM 814 N N . THR A 1 98 ? 21.086 3.064 -41.963 1.00 45.94 98 THR A N 1
ATOM 815 C CA . THR A 1 98 ? 22.394 3.477 -41.450 1.00 45.94 98 THR A CA 1
ATOM 816 C C . THR A 1 98 ? 22.434 5.005 -41.438 1.00 45.94 98 THR A C 1
ATOM 818 O O . THR A 1 98 ? 22.994 5.633 -42.329 1.00 45.94 98 THR A O 1
ATOM 821 N N . SER A 1 99 ? 21.810 5.638 -40.446 1.00 41.00 99 SER A N 1
ATOM 822 C CA . SER A 1 99 ? 22.079 7.046 -40.153 1.00 41.00 99 SER A CA 1
ATOM 823 C C . SER A 1 99 ? 23.220 7.106 -39.145 1.00 41.00 99 SER A C 1
ATOM 825 O O . SER A 1 99 ? 23.028 6.786 -37.972 1.00 41.00 99 SER A O 1
ATOM 827 N N . GLN A 1 100 ? 24.401 7.463 -39.651 1.00 48.19 100 GLN A N 1
ATOM 828 C CA . GLN A 1 100 ? 25.614 7.861 -38.935 1.00 48.19 100 GLN A CA 1
ATOM 829 C C . GLN A 1 100 ? 25.382 8.209 -37.450 1.00 48.19 100 GLN A C 1
ATOM 831 O O . GLN A 1 100 ? 24.997 9.324 -37.103 1.00 48.19 100 GLN A O 1
ATOM 836 N N . MET A 1 101 ? 25.641 7.259 -36.551 1.00 44.12 101 MET A N 1
ATOM 837 C CA . MET A 1 101 ? 25.894 7.563 -35.145 1.00 44.12 101 MET A CA 1
ATOM 838 C C . MET A 1 101 ? 27.405 7.544 -34.979 1.00 44.12 101 MET A C 1
ATOM 840 O O . MET A 1 101 ? 28.029 6.490 -35.093 1.00 44.12 101 MET A O 1
ATOM 844 N N . GLY A 1 102 ? 27.972 8.732 -34.764 1.00 47.88 102 GLY A N 1
ATOM 845 C CA . GLY A 1 102 ? 29.387 8.921 -34.479 1.00 47.88 102 GLY A CA 1
ATOM 846 C C . GLY A 1 102 ? 29.880 7.943 -33.416 1.00 47.88 102 GLY A C 1
ATOM 847 O O . GLY A 1 102 ? 29.136 7.537 -32.519 1.00 47.88 102 GLY A O 1
ATOM 848 N N . SER A 1 103 ? 31.137 7.546 -33.558 1.00 54.84 103 SER A N 1
ATOM 849 C CA . SER A 1 103 ? 31.872 6.652 -32.673 1.00 54.84 103 SER A CA 1
ATOM 850 C C . SER A 1 103 ? 31.897 7.185 -31.235 1.00 54.84 103 SER A C 1
ATOM 852 O O . SER A 1 103 ? 32.863 7.815 -30.816 1.00 54.84 103 SER A O 1
ATOM 854 N N . ILE A 1 104 ? 30.829 6.943 -30.468 1.00 58.53 104 ILE A N 1
ATOM 855 C CA . ILE A 1 104 ? 30.846 7.102 -29.012 1.00 58.53 104 ILE A CA 1
ATOM 856 C C . ILE A 1 104 ? 31.915 6.142 -28.502 1.00 58.53 104 ILE A C 1
ATOM 858 O O . ILE A 1 104 ? 31.789 4.923 -28.687 1.00 58.53 104 ILE A O 1
ATOM 862 N N . SER A 1 105 ? 32.953 6.706 -27.887 1.00 70.75 105 SER A N 1
ATOM 863 C CA . SER A 1 105 ? 34.059 5.947 -27.311 1.00 70.75 105 SER A CA 1
ATOM 864 C C . SER A 1 105 ? 33.513 4.906 -26.330 1.00 70.75 105 SER A C 1
ATOM 866 O O . SER A 1 105 ? 32.560 5.176 -25.593 1.00 70.75 105 SER A O 1
ATOM 868 N N . LEU A 1 106 ? 34.100 3.706 -26.311 1.00 72.75 106 LEU A N 1
ATOM 869 C CA . LEU A 1 106 ? 33.761 2.648 -25.346 1.00 72.75 106 LEU A CA 1
ATOM 870 C C . LEU A 1 106 ? 33.717 3.194 -23.908 1.00 72.75 106 LEU A C 1
ATOM 872 O O . LEU A 1 106 ? 32.765 2.927 -23.177 1.00 72.75 106 LEU A O 1
ATOM 876 N N . VAL A 1 107 ? 34.648 4.093 -23.583 1.00 75.00 107 VAL A N 1
ATOM 877 C CA . VAL A 1 107 ? 34.748 4.788 -22.292 1.00 75.00 107 VAL A CA 1
ATOM 878 C C . VAL A 1 107 ? 33.495 5.615 -21.968 1.00 75.00 107 VAL A C 1
ATOM 880 O O . VAL A 1 107 ? 33.003 5.614 -20.840 1.00 75.00 107 VAL A O 1
ATOM 883 N N . GLU A 1 108 ? 32.913 6.304 -22.951 1.00 73.62 108 GLU A N 1
ATOM 884 C CA . GLU A 1 108 ? 31.684 7.079 -22.746 1.00 73.62 108 GLU A CA 1
ATOM 885 C C . GLU A 1 108 ? 30.456 6.179 -22.589 1.00 73.62 108 GLU A C 1
ATOM 887 O O . GLU A 1 108 ? 29.527 6.519 -21.849 1.00 73.62 108 GLU A O 1
ATOM 892 N N . LYS A 1 109 ? 30.427 5.016 -23.251 1.00 79.00 109 LYS A N 1
ATOM 893 C CA . LYS A 1 109 ? 29.354 4.028 -23.050 1.00 79.00 109 LYS A CA 1
ATOM 894 C C . LYS A 1 109 ? 29.401 3.456 -21.636 1.00 79.00 109 LYS A C 1
ATOM 896 O O . LYS A 1 109 ? 28.359 3.400 -20.982 1.00 79.00 109 LYS A O 1
ATOM 901 N N . GLU A 1 110 ? 30.588 3.101 -21.156 1.00 76.75 110 GLU A N 1
ATOM 902 C CA . GLU A 1 110 ? 30.803 2.590 -19.801 1.00 76.75 110 GLU A CA 1
ATOM 903 C C . GLU A 1 110 ? 30.433 3.633 -18.747 1.00 76.75 110 GLU A C 1
ATOM 905 O O . GLU A 1 110 ? 29.629 3.347 -17.860 1.00 76.75 110 GLU A O 1
ATOM 910 N N . LYS A 1 111 ? 30.895 4.881 -18.894 1.00 82.44 111 LYS A N 1
ATOM 911 C CA . LYS A 1 111 ? 30.538 5.979 -17.982 1.00 82.44 111 LYS A CA 1
ATOM 912 C C . LYS A 1 111 ? 29.023 6.194 -17.900 1.00 82.44 111 LYS A C 1
ATOM 914 O O . LYS A 1 111 ? 28.465 6.313 -16.810 1.00 82.44 111 LYS A O 1
ATOM 919 N N . ASN A 1 112 ? 28.334 6.170 -19.041 1.00 78.44 112 ASN A N 1
ATOM 920 C CA . ASN A 1 112 ? 26.874 6.276 -19.086 1.00 78.44 112 ASN A CA 1
ATOM 921 C C . ASN A 1 112 ? 26.169 5.081 -18.424 1.00 78.44 112 ASN A C 1
ATOM 923 O O . ASN A 1 112 ? 25.080 5.236 -17.866 1.00 78.44 112 ASN A O 1
ATOM 927 N N . MET A 1 113 ? 26.747 3.881 -18.501 1.00 82.12 113 MET A N 1
ATOM 928 C CA . MET A 1 113 ? 26.215 2.699 -17.826 1.00 82.12 113 MET A CA 1
ATOM 929 C C . MET A 1 113 ? 26.388 2.806 -16.307 1.00 82.12 113 MET A C 1
ATOM 931 O O . MET A 1 113 ? 25.421 2.572 -15.580 1.00 82.12 113 MET A O 1
ATOM 935 N N . PHE A 1 114 ? 27.561 3.235 -15.836 1.00 86.31 114 PHE A N 1
ATOM 936 C CA . PHE A 1 114 ? 27.822 3.475 -14.416 1.00 86.31 114 PHE A CA 1
ATOM 937 C C . PHE A 1 114 ? 26.902 4.548 -13.835 1.00 86.31 114 PHE A C 1
ATOM 939 O O . PHE A 1 114 ? 26.299 4.329 -12.788 1.00 86.31 114 PHE A O 1
ATOM 946 N N . GLU A 1 115 ? 26.692 5.666 -14.534 1.00 87.38 115 GLU A N 1
ATOM 947 C CA . GLU A 1 115 ? 25.742 6.686 -14.073 1.00 87.38 115 GLU A CA 1
ATOM 948 C C . GLU A 1 115 ? 24.303 6.162 -13.996 1.00 87.38 115 GLU A C 1
ATOM 950 O O . GLU A 1 115 ? 23.566 6.495 -13.067 1.00 87.38 115 GLU A O 1
ATOM 955 N N . LYS A 1 116 ? 23.880 5.324 -14.952 1.00 84.31 116 LYS A N 1
ATOM 956 C CA . LYS A 1 116 ? 22.556 4.685 -14.901 1.00 84.31 116 LYS A CA 1
ATOM 957 C C . LYS A 1 116 ? 22.439 3.729 -13.722 1.00 84.31 116 LYS A C 1
ATOM 959 O O . LYS A 1 116 ? 21.383 3.682 -13.098 1.00 84.31 116 LYS A O 1
ATOM 964 N N . MET A 1 117 ? 23.490 2.965 -13.440 1.00 82.75 117 MET A N 1
ATOM 965 C CA . MET A 1 117 ? 23.529 2.044 -12.309 1.00 82.75 117 MET A CA 1
ATOM 966 C C . MET A 1 117 ? 23.457 2.811 -10.988 1.00 82.75 117 MET A C 1
ATOM 968 O O . MET A 1 117 ? 22.589 2.515 -10.172 1.00 82.75 117 MET A O 1
ATOM 972 N N . LYS A 1 118 ? 24.259 3.871 -10.847 1.00 91.19 118 LYS A N 1
ATOM 973 C CA . LYS A 1 118 ? 24.245 4.762 -9.684 1.00 91.19 118 LYS A CA 1
ATOM 974 C C . LYS A 1 118 ? 22.859 5.360 -9.443 1.00 91.19 118 LYS A C 1
ATOM 976 O O . LYS A 1 118 ? 22.325 5.239 -8.351 1.00 91.19 118 LYS A O 1
ATOM 981 N N . LYS A 1 119 ? 22.215 5.900 -10.482 1.00 87.50 119 LYS A N 1
ATOM 982 C CA . LYS A 1 119 ? 20.850 6.445 -10.366 1.00 87.50 119 LYS A CA 1
ATOM 983 C C . LYS A 1 119 ? 19.816 5.395 -9.969 1.00 87.50 119 LYS A C 1
ATOM 985 O O . LYS A 1 119 ? 18.874 5.703 -9.251 1.00 87.50 119 LYS A O 1
ATOM 990 N N . ARG A 1 120 ? 19.952 4.154 -10.448 1.00 85.94 120 ARG A N 1
ATOM 991 C CA . ARG A 1 120 ? 19.059 3.059 -10.034 1.00 85.94 120 ARG A CA 1
ATOM 992 C C . ARG A 1 120 ? 19.229 2.742 -8.553 1.00 85.94 120 ARG A C 1
ATOM 994 O O . ARG A 1 120 ? 18.221 2.597 -7.874 1.00 85.94 120 ARG A O 1
ATOM 1001 N N . GLN A 1 121 ? 20.472 2.691 -8.082 1.00 85.00 121 GLN A N 1
ATOM 1002 C CA . GLN A 1 121 ? 20.787 2.467 -6.673 1.00 85.00 121 GLN A CA 1
ATOM 1003 C C . GLN A 1 121 ? 20.279 3.614 -5.793 1.00 85.00 121 GLN A C 1
ATOM 1005 O O . GLN A 1 121 ? 19.657 3.352 -4.773 1.00 85.00 121 GLN A O 1
ATOM 1010 N N . GLU A 1 122 ? 20.453 4.870 -6.211 1.00 86.56 122 GLU A N 1
ATOM 1011 C CA . GLU A 1 122 ? 19.912 6.040 -5.501 1.00 86.56 122 GLU A CA 1
ATOM 1012 C C . GLU A 1 122 ? 18.384 5.944 -5.345 1.00 86.56 122 GLU A C 1
ATOM 1014 O O . GLU A 1 122 ? 17.865 6.096 -4.243 1.00 86.56 122 GLU A O 1
ATOM 1019 N N . ILE A 1 123 ? 17.665 5.589 -6.416 1.00 86.44 123 ILE A N 1
ATOM 1020 C CA . ILE A 1 123 ? 16.204 5.401 -6.375 1.00 86.44 123 ILE A CA 1
ATOM 1021 C C . ILE A 1 123 ? 15.805 4.242 -5.452 1.00 86.44 123 ILE A C 1
ATOM 1023 O O . ILE A 1 123 ? 14.780 4.303 -4.776 1.00 86.44 123 ILE A O 1
ATOM 1027 N N . GLU A 1 124 ? 16.560 3.147 -5.466 1.00 85.38 124 GLU A N 1
ATOM 1028 C CA . GLU A 1 124 ? 16.294 1.993 -4.608 1.00 85.38 124 GLU A CA 1
ATOM 1029 C C . GLU A 1 124 ? 16.490 2.342 -3.130 1.00 85.38 124 GLU A C 1
ATOM 1031 O O . GLU A 1 124 ? 15.611 2.057 -2.317 1.00 85.38 124 GLU A O 1
ATOM 1036 N N . ILE A 1 125 ? 17.567 3.062 -2.809 1.00 87.69 125 ILE A N 1
ATOM 1037 C CA . ILE A 1 125 ? 17.837 3.584 -1.466 1.00 87.69 125 ILE A CA 1
ATOM 1038 C C . ILE A 1 125 ? 16.704 4.509 -1.007 1.00 87.69 125 ILE A C 1
ATOM 1040 O O . ILE A 1 125 ? 16.186 4.335 0.094 1.00 87.69 125 ILE A O 1
ATOM 1044 N N . GLU A 1 126 ? 16.262 5.451 -1.845 1.00 85.69 126 GLU A N 1
ATOM 1045 C CA . GLU A 1 126 ? 15.153 6.352 -1.501 1.00 85.69 126 GLU A CA 1
ATOM 1046 C C . GLU A 1 126 ? 13.863 5.587 -1.176 1.00 85.69 126 GLU A C 1
ATOM 1048 O O . GLU A 1 126 ? 13.196 5.890 -0.184 1.00 85.69 126 GLU A O 1
ATOM 1053 N N . LYS A 1 127 ? 13.539 4.550 -1.958 1.00 81.75 127 LYS A N 1
ATOM 1054 C CA . LYS A 1 127 ? 12.371 3.693 -1.701 1.00 81.75 127 LYS A CA 1
ATOM 1055 C C . LYS A 1 127 ? 12.490 2.920 -0.396 1.00 81.75 127 LYS A C 1
ATOM 1057 O O . LYS A 1 127 ? 11.499 2.787 0.320 1.00 81.75 127 LYS A O 1
ATOM 1062 N N . MET A 1 128 ? 13.679 2.403 -0.089 1.00 86.94 128 MET A N 1
ATOM 1063 C CA . MET A 1 128 ? 13.921 1.712 1.177 1.00 86.94 128 MET A CA 1
ATOM 1064 C C . MET A 1 128 ? 13.741 2.663 2.365 1.00 86.94 128 MET A C 1
ATOM 1066 O O . MET A 1 128 ? 13.049 2.314 3.320 1.00 86.94 128 MET A O 1
ATOM 1070 N N . ILE A 1 129 ? 14.268 3.888 2.270 1.00 88.50 129 ILE A N 1
ATOM 1071 C CA . ILE A 1 129 ? 14.108 4.924 3.301 1.00 88.50 129 ILE A CA 1
ATOM 1072 C C . ILE A 1 129 ? 12.631 5.296 3.486 1.00 88.50 129 ILE A C 1
ATOM 1074 O O . ILE A 1 129 ? 12.160 5.443 4.614 1.00 88.50 129 ILE A O 1
ATOM 1078 N N . GLU A 1 130 ? 11.877 5.467 2.397 1.00 87.00 130 GLU A N 1
ATOM 1079 C CA . GLU A 1 130 ? 10.446 5.783 2.467 1.00 87.00 130 GLU A CA 1
ATOM 1080 C C . GLU A 1 130 ? 9.653 4.656 3.144 1.00 87.00 130 GLU A C 1
ATOM 1082 O O . GLU A 1 130 ? 8.835 4.911 4.031 1.00 87.00 130 GLU A O 1
ATOM 1087 N N . PHE A 1 131 ? 9.942 3.404 2.786 1.00 89.50 131 PHE A N 1
ATOM 1088 C CA . PHE A 1 131 ? 9.321 2.236 3.402 1.00 89.50 131 PHE A CA 1
ATOM 1089 C C . PHE A 1 131 ? 9.612 2.142 4.909 1.00 89.50 131 PHE A C 1
ATOM 1091 O O . PHE A 1 131 ? 8.705 1.876 5.706 1.00 89.50 131 PHE A O 1
ATOM 1098 N N . GLU A 1 132 ? 10.857 2.395 5.317 1.00 88.88 132 GLU A N 1
ATOM 1099 C CA . GLU A 1 132 ? 11.253 2.396 6.726 1.00 88.88 132 GLU A CA 1
ATOM 1100 C C . GLU A 1 132 ? 10.521 3.490 7.513 1.00 88.88 132 GLU A C 1
ATOM 1102 O O . GLU A 1 132 ? 9.946 3.210 8.569 1.00 88.88 132 GLU A O 1
ATOM 1107 N N . LYS A 1 133 ? 10.423 4.705 6.956 1.00 88.31 133 LYS A N 1
ATOM 1108 C CA . LYS A 1 133 ? 9.661 5.812 7.557 1.00 88.31 133 LYS A CA 1
ATOM 1109 C C . LYS A 1 133 ? 8.189 5.464 7.759 1.00 88.31 133 LYS A C 1
ATOM 1111 O O . LYS A 1 133 ? 7.643 5.716 8.833 1.00 88.31 133 LYS A O 1
ATOM 1116 N N . ILE A 1 134 ? 7.542 4.868 6.754 1.00 87.38 134 ILE A N 1
ATOM 1117 C CA . ILE A 1 134 ? 6.137 4.439 6.854 1.00 87.38 134 ILE A CA 1
ATOM 1118 C C . ILE A 1 134 ? 5.984 3.383 7.953 1.00 87.38 134 ILE A C 1
ATOM 1120 O O . ILE A 1 134 ? 5.086 3.477 8.791 1.00 87.38 134 ILE A O 1
ATOM 1124 N N . THR A 1 135 ? 6.884 2.401 7.988 1.00 86.06 135 THR A N 1
ATOM 1125 C CA . THR A 1 135 ? 6.865 1.333 8.994 1.00 86.06 135 THR A CA 1
ATOM 1126 C C . THR A 1 135 ? 7.037 1.894 10.406 1.00 86.06 135 THR A C 1
ATOM 1128 O O . THR A 1 135 ? 6.308 1.510 11.324 1.00 86.06 135 THR A O 1
ATOM 1131 N N . GLN A 1 136 ? 7.958 2.839 10.589 1.00 90.56 136 GLN A N 1
ATOM 1132 C CA . GLN A 1 136 ? 8.192 3.491 11.872 1.00 90.56 136 GLN A CA 1
ATOM 1133 C C . GLN A 1 136 ? 6.986 4.332 12.314 1.00 90.56 136 GLN A C 1
ATOM 1135 O O . GLN A 1 136 ? 6.583 4.252 13.475 1.00 90.56 136 GLN A O 1
ATOM 1140 N N . ALA A 1 137 ? 6.349 5.059 11.392 1.00 87.44 137 ALA A N 1
ATOM 1141 C CA . ALA A 1 137 ? 5.132 5.816 11.678 1.00 87.44 137 ALA A CA 1
ATOM 1142 C C . ALA A 1 137 ? 3.979 4.907 12.138 1.00 87.44 137 ALA A C 1
ATOM 1144 O O . ALA A 1 137 ? 3.264 5.242 13.084 1.00 87.44 137 ALA A O 1
ATOM 1145 N N . ILE A 1 138 ? 3.824 3.726 11.527 1.00 85.31 138 ILE A N 1
ATOM 1146 C CA . ILE A 1 138 ? 2.824 2.733 11.949 1.00 85.31 138 ILE A CA 1
ATOM 1147 C C . ILE A 1 138 ? 3.119 2.225 13.365 1.00 85.31 138 ILE A C 1
ATOM 1149 O O . ILE A 1 138 ? 2.199 2.140 14.182 1.00 85.31 138 ILE A O 1
ATOM 1153 N N . ARG A 1 139 ? 4.385 1.918 13.684 1.00 87.88 139 ARG A N 1
ATOM 1154 C CA . ARG A 1 139 ? 4.787 1.484 15.036 1.00 87.88 139 ARG A CA 1
ATOM 1155 C C . ARG A 1 139 ? 4.436 2.539 16.083 1.00 87.88 139 ARG A C 1
ATOM 1157 O O . ARG A 1 139 ? 3.723 2.223 17.030 1.00 87.88 139 ARG A O 1
ATOM 1164 N N . GLN A 1 140 ? 4.815 3.794 15.846 1.00 93.38 140 GLN A N 1
ATOM 1165 C CA . GLN A 1 140 ? 4.489 4.911 16.739 1.00 93.38 140 GLN A CA 1
ATOM 1166 C C . GLN A 1 140 ? 2.976 5.099 16.897 1.00 93.38 140 GLN A C 1
ATOM 1168 O O . GLN A 1 140 ? 2.470 5.286 18.003 1.00 93.38 140 GLN A O 1
ATOM 1173 N N . GLN A 1 141 ? 2.214 5.012 15.803 1.00 91.38 141 GLN A N 1
ATOM 1174 C CA . GLN A 1 141 ? 0.762 5.151 15.868 1.00 91.38 141 GLN A CA 1
ATOM 1175 C C . GLN A 1 141 ? 0.115 4.024 16.687 1.00 91.38 141 GLN A C 1
ATOM 1177 O O . GLN A 1 141 ? -0.854 4.268 17.411 1.00 91.38 141 GLN A O 1
ATOM 1182 N N . ASN A 1 142 ? 0.639 2.803 16.590 1.00 89.50 142 ASN A N 1
ATOM 1183 C CA . ASN A 1 142 ? 0.165 1.662 17.368 1.00 89.50 142 ASN A CA 1
ATOM 1184 C C . ASN A 1 142 ? 0.536 1.784 18.850 1.00 89.50 142 ASN A C 1
ATOM 1186 O O . ASN A 1 142 ? -0.322 1.535 19.695 1.00 89.50 142 ASN A O 1
ATOM 1190 N N . GLU A 1 143 ? 1.749 2.239 19.170 1.00 91.75 143 GLU A N 1
ATOM 1191 C CA . GLU A 1 143 ? 2.171 2.531 20.547 1.00 91.75 143 GLU A CA 1
ATOM 1192 C C . GLU A 1 143 ? 1.265 3.581 21.197 1.00 91.75 143 GLU A C 1
ATOM 1194 O O . GLU A 1 143 ? 0.713 3.341 22.271 1.00 91.75 143 GLU A O 1
ATOM 1199 N N . ILE A 1 144 ? 0.993 4.692 20.503 1.00 94.00 144 ILE A N 1
ATOM 1200 C CA . ILE A 1 144 ? 0.082 5.739 20.992 1.00 94.00 144 ILE A CA 1
ATOM 1201 C C . ILE A 1 144 ? -1.331 5.186 21.213 1.00 94.00 144 ILE A C 1
ATOM 1203 O O . ILE A 1 144 ? -1.990 5.523 22.199 1.00 94.00 144 ILE A O 1
ATOM 1207 N N . LYS A 1 145 ? -1.837 4.348 20.298 1.00 93.19 145 LYS A N 1
ATOM 1208 C CA . LYS A 1 145 ? -3.160 3.720 20.449 1.00 93.19 145 LYS A CA 1
ATOM 1209 C C . LYS A 1 145 ? -3.207 2.800 21.667 1.00 93.19 145 LYS A C 1
ATOM 1211 O O . LYS A 1 145 ? -4.180 2.855 22.416 1.00 93.19 145 LYS A O 1
ATOM 1216 N N . MET A 1 146 ? -2.171 1.991 21.867 1.00 92.75 146 MET A N 1
ATOM 1217 C CA . MET A 1 146 ? -2.058 1.084 23.005 1.00 92.75 146 MET A CA 1
ATOM 1218 C C . MET A 1 146 ? -1.981 1.861 24.323 1.00 92.75 146 MET A C 1
ATOM 1220 O O . MET A 1 146 ? -2.727 1.558 25.251 1.00 92.75 146 MET A O 1
ATOM 1224 N N . GLN A 1 147 ? -1.162 2.911 24.384 1.00 94.31 147 GLN A N 1
ATOM 1225 C CA . GLN A 1 147 ? -1.028 3.754 25.570 1.00 94.31 147 GLN A CA 1
ATOM 1226 C C . GLN A 1 147 ? -2.352 4.443 25.923 1.00 94.31 147 GLN A C 1
ATOM 1228 O O . GLN A 1 147 ? -2.811 4.359 27.059 1.00 94.31 147 GLN A O 1
ATOM 1233 N N . LYS A 1 148 ? -3.052 5.009 24.931 1.00 95.25 148 LYS A N 1
ATOM 1234 C CA . LYS A 1 148 ? -4.391 5.589 25.138 1.00 95.25 148 LYS A CA 1
ATOM 1235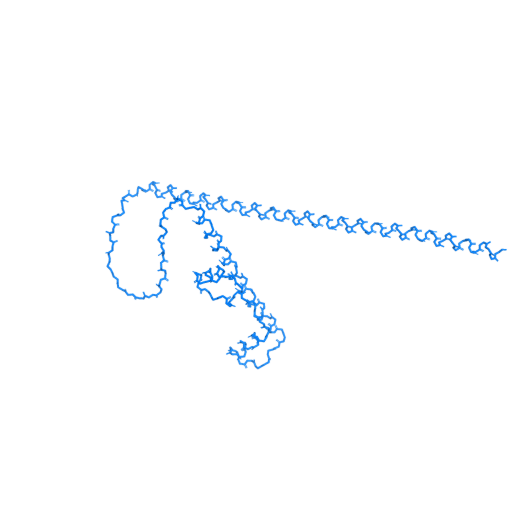 C C . LYS A 1 148 ? -5.421 4.559 25.602 1.00 95.25 148 LYS A C 1
ATOM 1237 O O . LYS A 1 148 ? -6.313 4.897 26.378 1.00 95.25 148 LYS A O 1
ATOM 1242 N N . ALA A 1 149 ? -5.352 3.322 25.111 1.00 92.50 149 ALA A N 1
ATOM 1243 C CA . ALA A 1 149 ? -6.240 2.253 25.561 1.00 92.50 149 ALA A CA 1
ATOM 1244 C C . ALA A 1 149 ? -5.961 1.878 27.024 1.00 92.50 149 ALA A C 1
ATOM 1246 O O . ALA A 1 149 ? -6.901 1.751 27.808 1.00 92.50 149 ALA A O 1
ATOM 1247 N N . TYR A 1 150 ? -4.683 1.783 27.396 1.00 94.38 150 TYR A N 1
ATOM 1248 C CA . TYR A 1 150 ? -4.247 1.511 28.761 1.00 94.38 150 TYR A CA 1
ATOM 1249 C C . TYR A 1 150 ? -4.670 2.616 29.740 1.00 94.38 150 TYR A C 1
ATOM 1251 O O . TYR A 1 150 ? -5.254 2.326 30.780 1.00 94.38 150 TYR A O 1
ATOM 1259 N N . GLU A 1 151 ? -4.470 3.886 29.385 1.00 94.56 151 GLU A N 1
ATOM 1260 C CA . GLU A 1 151 ? -4.891 5.033 30.203 1.00 94.56 151 GLU A CA 1
ATOM 1261 C C . GLU A 1 151 ? -6.408 5.065 30.421 1.00 94.56 151 GLU A C 1
ATOM 1263 O O . GLU A 1 151 ? -6.884 5.287 31.537 1.00 94.56 151 GLU A O 1
ATOM 1268 N N . ARG A 1 152 ? -7.192 4.798 29.367 1.00 93.50 152 ARG A N 1
ATOM 1269 C CA . ARG A 1 152 ? -8.656 4.701 29.475 1.00 93.50 152 ARG A CA 1
ATOM 1270 C C . ARG A 1 152 ? -9.079 3.568 30.401 1.00 93.50 152 ARG A C 1
ATOM 1272 O O . ARG A 1 152 ? -10.017 3.743 31.173 1.00 93.50 152 ARG A O 1
ATOM 1279 N N . GLU A 1 153 ? -8.403 2.427 30.330 1.00 92.50 153 GLU A N 1
ATOM 1280 C CA . GLU A 1 153 ? -8.690 1.290 31.197 1.00 92.50 153 GLU A CA 1
ATOM 1281 C C . GLU A 1 153 ? -8.340 1.583 32.657 1.00 92.50 153 GLU A C 1
ATOM 1283 O O . GLU A 1 153 ? -9.169 1.357 33.537 1.00 92.50 153 GLU A O 1
ATOM 1288 N N . GLN A 1 154 ? -7.178 2.187 32.921 1.00 94.19 154 GLN A N 1
ATOM 1289 C CA . GLN A 1 154 ? -6.825 2.629 34.269 1.00 94.19 154 GLN A CA 1
ATOM 1290 C C . GLN A 1 154 ? -7.855 3.604 34.841 1.00 94.19 154 GLN A C 1
ATOM 1292 O O . GLN A 1 154 ? -8.277 3.454 35.990 1.00 94.19 154 GLN A O 1
ATOM 1297 N N . LYS A 1 155 ? -8.313 4.570 34.034 1.00 93.88 155 LYS A N 1
ATOM 1298 C CA . LYS A 1 155 ? -9.338 5.525 34.461 1.00 93.88 155 LYS A CA 1
ATOM 1299 C C . LYS A 1 155 ? -10.645 4.819 34.835 1.00 93.88 155 LYS A C 1
ATOM 1301 O O . LYS A 1 155 ? -11.176 5.071 35.915 1.00 93.88 155 LYS A O 1
ATOM 1306 N N . ARG A 1 156 ? -11.109 3.870 34.011 1.00 92.44 156 ARG A N 1
ATOM 1307 C CA . ARG A 1 156 ? -12.299 3.050 34.309 1.00 92.44 156 ARG A CA 1
ATOM 1308 C C . ARG A 1 156 ? -12.150 2.246 35.597 1.00 92.44 156 ARG A C 1
ATOM 1310 O O . ARG A 1 156 ? -13.092 2.155 36.381 1.00 92.44 156 ARG A O 1
ATOM 1317 N N . GLN A 1 157 ? -10.983 1.650 35.836 1.00 92.31 157 GLN A N 1
ATOM 1318 C CA . GLN A 1 157 ? -10.737 0.885 37.060 1.00 92.31 157 GLN A CA 1
ATOM 1319 C C . GLN A 1 157 ? -10.762 1.772 38.305 1.00 92.31 157 GLN A C 1
ATOM 1321 O O . GLN A 1 157 ? -11.304 1.370 39.338 1.00 92.31 157 GLN A O 1
ATOM 1326 N N . LEU A 1 158 ? -10.216 2.984 38.204 1.00 93.00 158 LEU A N 1
ATOM 1327 C CA . LEU A 1 158 ? -10.183 3.940 39.303 1.00 93.00 158 LEU A CA 1
ATOM 1328 C C . LEU A 1 158 ? -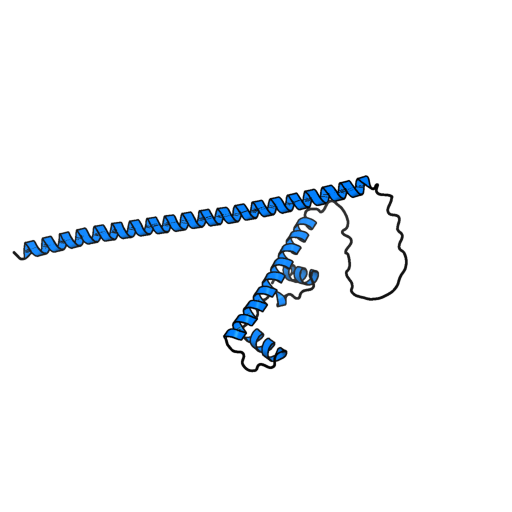11.588 4.471 39.631 1.00 93.00 158 LEU A C 1
ATOM 1330 O O . LEU A 1 158 ? -11.976 4.448 40.800 1.00 93.00 158 LEU A O 1
ATOM 1334 N N . GLU A 1 159 ? -12.378 4.830 38.615 1.00 90.19 159 GLU A N 1
ATOM 1335 C CA . GLU A 1 159 ? -13.795 5.209 38.758 1.00 90.19 159 GLU A CA 1
ATOM 1336 C C . GLU A 1 159 ? -14.619 4.071 39.390 1.00 90.19 159 GLU A C 1
ATOM 1338 O O . GLU A 1 159 ? -15.307 4.272 40.392 1.00 90.19 159 GLU A O 1
ATOM 1343 N N . ASN A 1 160 ? -14.469 2.833 38.902 1.00 90.19 160 ASN A N 1
ATOM 1344 C CA . ASN A 1 160 ? -15.141 1.662 39.479 1.00 90.19 160 ASN A CA 1
ATOM 1345 C C . ASN A 1 160 ? -14.749 1.409 40.943 1.00 90.19 160 ASN A C 1
ATOM 1347 O O . ASN A 1 160 ? -15.578 0.978 41.750 1.00 90.19 160 ASN A O 1
ATOM 1351 N N . LYS A 1 161 ? -13.485 1.648 41.308 1.00 92.62 161 LYS A N 1
ATOM 1352 C CA . LYS A 1 161 ? -13.015 1.500 42.691 1.00 92.62 161 LYS A CA 1
ATOM 1353 C C . LYS A 1 161 ? -13.630 2.564 43.600 1.00 92.62 161 LYS A C 1
ATOM 1355 O O . LYS A 1 161 ? -14.042 2.224 44.709 1.00 92.62 161 LYS A O 1
ATOM 1360 N N . GLN A 1 162 ? -13.723 3.812 43.138 1.00 91.06 162 GLN A N 1
ATOM 1361 C CA . GLN A 1 162 ? -14.362 4.903 43.879 1.00 91.06 162 GLN A CA 1
ATOM 1362 C C . GLN A 1 162 ? -15.850 4.624 44.110 1.00 91.06 162 GLN A C 1
ATOM 1364 O O . GLN A 1 162 ? -16.292 4.639 45.259 1.00 91.06 162 GLN A O 1
ATOM 1369 N N . LEU A 1 163 ? -16.582 4.220 43.067 1.00 90.44 163 LEU A N 1
ATOM 1370 C CA . LEU A 1 163 ? -17.996 3.844 43.177 1.00 90.44 163 LEU A CA 1
ATOM 1371 C C . LEU A 1 163 ? -18.213 2.710 44.189 1.00 90.44 163 LEU A C 1
ATOM 1373 O O . LEU A 1 163 ? -19.093 2.795 45.043 1.00 90.44 163 LEU A O 1
ATOM 1377 N N . LYS A 1 164 ? -17.372 1.666 44.176 1.00 89.81 164 LYS A N 1
ATOM 1378 C CA . LYS A 1 164 ? -17.453 0.574 45.167 1.00 89.81 164 LYS A CA 1
ATOM 1379 C C . LYS A 1 164 ? -17.259 1.061 46.607 1.00 89.81 164 LYS A C 1
ATOM 1381 O O . LYS A 1 164 ? -17.884 0.516 47.517 1.00 89.81 164 LYS A O 1
ATOM 1386 N N . ILE A 1 165 ? -16.392 2.049 46.831 1.00 90.44 165 ILE A N 1
ATOM 1387 C CA . ILE A 1 165 ? -16.179 2.642 48.160 1.00 90.44 165 ILE A CA 1
ATOM 1388 C C . ILE A 1 165 ? -17.414 3.443 48.588 1.00 90.44 165 ILE A C 1
ATOM 1390 O O . ILE A 1 165 ? -17.852 3.305 49.729 1.00 90.44 165 ILE A O 1
ATOM 1394 N N . GLU A 1 166 ? -17.999 4.236 47.692 1.00 86.06 166 GLU A N 1
ATOM 1395 C CA . GLU A 1 166 ? -19.208 5.021 47.975 1.00 86.06 166 GLU A CA 1
ATOM 1396 C C . GLU A 1 166 ? -20.422 4.137 48.267 1.00 86.06 166 GLU A C 1
ATOM 1398 O O . GLU A 1 166 ? -21.099 4.345 49.274 1.00 86.06 166 GLU A O 1
ATOM 1403 N N . VAL A 1 167 ? -20.638 3.080 47.474 1.00 87.94 167 VAL A N 1
ATOM 1404 C CA . VAL A 1 167 ? -21.699 2.096 47.737 1.00 87.94 167 VAL A CA 1
ATOM 1405 C C . VAL A 1 167 ? -21.516 1.452 49.113 1.00 87.94 167 VAL A C 1
ATOM 1407 O O . VAL A 1 167 ? -22.471 1.385 49.887 1.00 87.94 167 VAL A O 1
ATOM 1410 N N . LYS A 1 168 ? -20.291 1.038 49.473 1.00 87.06 168 LYS A N 1
ATOM 1411 C CA . LYS A 1 168 ? -20.009 0.485 50.811 1.00 87.06 168 LYS A CA 1
ATOM 1412 C C . LYS A 1 168 ? -20.281 1.495 51.929 1.00 87.06 168 LYS A C 1
ATOM 1414 O O . LYS A 1 168 ? -20.834 1.119 52.961 1.00 87.06 168 LYS A O 1
ATOM 1419 N N . LYS A 1 169 ? -19.921 2.771 51.742 1.00 86.44 169 LYS A N 1
ATOM 1420 C CA . LYS A 1 169 ? -20.226 3.835 52.714 1.00 86.44 169 LYS A CA 1
ATOM 1421 C C . LYS A 1 169 ? -21.735 4.002 52.893 1.00 86.44 169 LYS A C 1
ATOM 1423 O O . LYS A 1 169 ? -22.198 4.018 54.031 1.00 86.44 169 LYS A O 1
ATOM 1428 N N . HIS A 1 170 ? -22.502 4.060 51.805 1.00 78.44 170 HIS A N 1
ATOM 1429 C CA . HIS A 1 170 ? -23.960 4.174 51.874 1.00 78.44 170 HIS A CA 1
ATOM 1430 C C . HIS A 1 170 ? -24.623 2.960 52.534 1.00 78.44 170 HIS A C 1
ATOM 1432 O O . HIS A 1 170 ? -25.495 3.145 53.381 1.00 78.44 170 HIS A O 1
ATOM 1438 N N . GLN A 1 171 ? -24.170 1.740 52.234 1.00 82.75 171 GLN A N 1
ATOM 1439 C CA . GLN A 1 171 ? -24.663 0.524 52.891 1.00 82.75 171 GLN A CA 1
ATOM 1440 C C . GLN A 1 171 ? -24.401 0.534 54.404 1.00 82.75 171 GLN A C 1
ATOM 1442 O O . GLN A 1 171 ? -25.284 0.182 55.182 1.00 82.75 171 GLN A O 1
ATOM 1447 N N . ASN A 1 172 ? -23.220 0.979 54.840 1.00 77.69 172 ASN A N 1
ATOM 1448 C CA . ASN A 1 172 ? -22.900 1.080 56.267 1.00 77.69 172 ASN A CA 1
ATOM 1449 C C . ASN A 1 172 ? -23.738 2.146 56.988 1.00 77.69 172 ASN A C 1
ATOM 1451 O O . ASN A 1 172 ? -24.128 1.938 58.134 1.00 77.69 172 ASN A O 1
ATOM 1455 N N . ILE A 1 173 ? -24.034 3.271 56.330 1.00 78.00 173 ILE A N 1
ATOM 1456 C CA . ILE A 1 173 ? -24.908 4.315 56.887 1.00 78.00 173 ILE A CA 1
ATOM 1457 C C . ILE A 1 173 ? -26.349 3.810 57.013 1.00 78.00 173 ILE A C 1
ATOM 1459 O O . ILE A 1 173 ? -26.989 4.075 58.024 1.00 78.00 173 ILE A O 1
ATOM 1463 N N . GLN A 1 174 ? -26.859 3.076 56.018 1.00 69.56 174 GLN A N 1
ATOM 1464 C CA . GLN A 1 174 ? -28.202 2.491 56.087 1.00 69.56 174 GLN A CA 1
ATOM 1465 C C . GLN A 1 174 ? -28.313 1.440 57.194 1.00 69.56 174 GLN A C 1
ATOM 1467 O O . GLN A 1 174 ? -29.279 1.474 57.946 1.00 69.56 174 GLN A O 1
ATOM 1472 N N . LYS A 1 175 ? -27.308 0.568 57.355 1.00 70.19 175 LYS A N 1
ATOM 1473 C CA . LYS A 1 175 ? -27.281 -0.409 58.456 1.00 70.19 175 LYS A CA 1
ATOM 1474 C C . LYS A 1 175 ? -27.321 0.262 59.833 1.00 70.19 175 LYS A C 1
ATOM 1476 O O . LYS A 1 175 ? -28.121 -0.132 60.662 1.00 70.19 175 LYS A O 1
ATOM 1481 N N . LYS A 1 176 ? -26.554 1.339 60.040 1.00 66.00 176 LYS A N 1
ATOM 1482 C CA . LYS A 1 176 ? -26.554 2.112 61.299 1.00 66.00 176 LYS A CA 1
ATOM 1483 C C . LYS A 1 176 ? -27.841 2.899 61.593 1.00 66.00 176 LYS A C 1
ATOM 1485 O O . LYS A 1 176 ? -27.928 3.487 62.659 1.00 66.00 176 LYS A O 1
ATOM 1490 N N . LYS A 1 177 ? -28.779 3.005 60.646 1.00 63.31 177 LYS A N 1
ATOM 1491 C CA . LYS A 1 177 ? -30.081 3.666 60.853 1.00 63.31 177 LYS A CA 1
ATOM 1492 C C . LYS A 1 177 ? -31.206 2.684 61.202 1.00 63.31 177 LYS A C 1
ATOM 1494 O O . LYS A 1 177 ? -32.319 3.136 61.445 1.00 63.31 177 LYS A O 1
ATOM 1499 N N . ILE A 1 178 ? -30.941 1.380 61.118 1.00 59.34 178 ILE A N 1
ATOM 1500 C CA . ILE A 1 178 ? -31.921 0.310 61.352 1.00 59.34 178 ILE A CA 1
ATOM 1501 C C . ILE A 1 178 ? -31.728 -0.328 62.745 1.00 59.34 178 ILE A C 1
ATOM 1503 O O . ILE A 1 178 ? -32.660 -0.959 63.236 1.00 59.34 178 ILE A O 1
ATOM 1507 N N . ASP A 1 179 ? -30.578 -0.095 63.385 1.00 47.38 179 ASP A N 1
ATOM 1508 C CA . ASP A 1 179 ? -30.318 -0.359 64.811 1.00 47.38 179 ASP A CA 1
ATOM 1509 C C . ASP A 1 179 ? -30.566 0.909 65.648 1.00 47.38 179 ASP A C 1
ATOM 1511 O O . ASP A 1 179 ? -31.050 0.780 66.795 1.00 47.38 179 ASP A O 1
#